Protein AF-A0AAP0BT42-F1 (afdb_monomer)

Sequence (132 aa):
MADLCGALHCDLVADSKKFKPKCNPSASARNRHLCESLADSCFPLNKGQSASRLHEFFLRQFCDAHSCSGGKKAFSRGGKKETSVFYLAVCIFIVMLLPLFYVIVYLHQREMRNGVQVLKRISKPGLKSKPS

Foldseek 3Di:
DDPPPPPPPPPDDDDDDDPPPQQDQVQLVVQLVVQLVVLCVVQPPVPDDVSVVVSVVSSVLPSCLSDPPPDDRPDDPDDDPPPPVVNVVVVVVVVVVVVVVVVVVVVVVVVVVVVVVVVVVVPDDDDDDDDD

Radius of gyration: 35.62 Å; Cα contacts (8 Å, |Δi|>4): 46; chains: 1; bounding box: 95×35×91 Å

Secondary structure (DSSP, 8-state):
--------------------PPP-HHHHHHHHHHHHHHHHHHS-GGG-HHHHHHHHHHIIIIIGGGS---S--SS---------HHHHHHHHHHHHHHHHHHHHHHHHHHHHHHHHHHHHHHT----PPPP-

Solvent-accessible surface area (backbone atoms only — not comparable to full-atom values): 8307 Å² total; per-residue (Å²): 142,79,97,73,84,79,80,79,80,74,82,84,75,83,87,71,87,78,77,76,75,78,75,55,65,70,62,24,53,53,50,22,52,53,42,49,54,47,37,48,72,78,24,37,62,89,75,39,72,66,30,36,52,51,24,54,51,46,42,64,72,57,29,55,60,33,50,77,64,90,62,86,58,91,64,79,78,82,70,81,81,73,76,51,67,65,56,56,50,51,52,52,49,50,65,53,48,53,58,51,50,52,50,52,52,49,5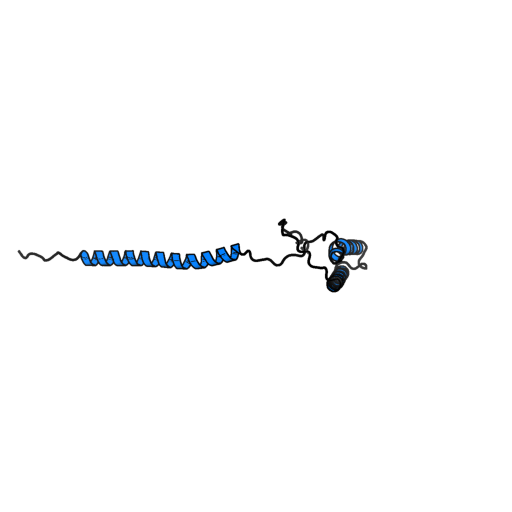1,51,54,49,49,54,53,48,50,53,51,51,50,61,62,65,74,70,78,85,84,82,83,80,86,132

pLDDT: mean 73.16, std 18.48, range [29.44, 96.56]

Organism: NCBI:txid2320716

Structure (mmCIF, N/CA/C/O backbone):
data_AF-A0AAP0BT42-F1
#
_entry.id   AF-A0AAP0BT42-F1
#
loop_
_atom_site.group_PDB
_atom_site.id
_atom_site.type_symbol
_atom_site.label_atom_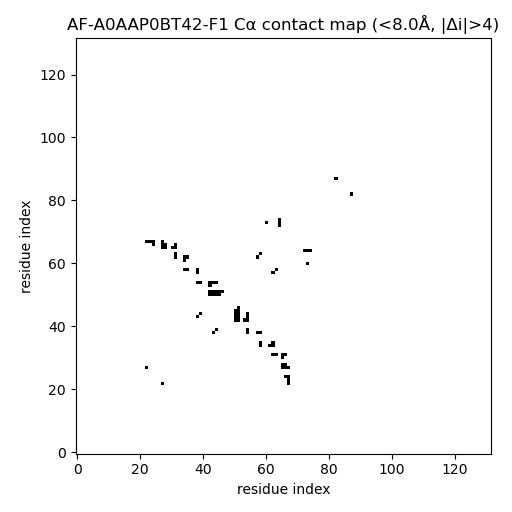id
_atom_site.label_alt_id
_atom_site.label_comp_id
_atom_site.label_asym_id
_atom_site.label_entity_id
_atom_site.label_seq_id
_atom_site.pdbx_PDB_ins_code
_atom_site.Cartn_x
_atom_site.Cartn_y
_atom_site.Cartn_z
_atom_site.occupancy
_atom_site.B_iso_or_equiv
_atom_site.auth_seq_id
_atom_site.auth_comp_id
_atom_site.auth_asym_id
_atom_site.auth_atom_id
_atom_site.pdbx_PDB_model_num
ATOM 1 N N . MET A 1 1 ? -10.168 6.765 -25.122 1.00 37.28 1 MET A N 1
ATOM 2 C CA . MET A 1 1 ? -9.643 5.384 -25.018 1.00 37.28 1 MET A CA 1
ATOM 3 C C . MET A 1 1 ? -8.122 5.468 -25.109 1.00 37.28 1 MET A C 1
ATOM 5 O O . MET A 1 1 ? -7.630 5.734 -26.187 1.00 37.28 1 MET A O 1
ATOM 9 N N . ALA A 1 2 ? -7.332 5.424 -24.035 1.00 29.44 2 ALA A N 1
ATOM 10 C CA . ALA A 1 2 ? -7.538 4.824 -22.722 1.00 29.44 2 ALA A CA 1
ATOM 11 C C . ALA A 1 2 ? -6.904 5.656 -21.584 1.00 29.44 2 ALA A C 1
ATOM 13 O O . ALA A 1 2 ? -5.769 6.118 -21.694 1.00 29.44 2 ALA A O 1
ATOM 14 N N . ASP A 1 3 ? -7.647 5.773 -20.484 1.00 37.59 3 ASP A N 1
ATOM 15 C CA . ASP A 1 3 ? -7.193 6.185 -19.156 1.00 37.59 3 ASP A CA 1
ATOM 16 C C . ASP A 1 3 ? -6.346 5.080 -18.506 1.00 37.59 3 ASP A C 1
ATOM 18 O O . ASP A 1 3 ? -6.850 4.266 -17.736 1.00 37.59 3 ASP A O 1
ATOM 22 N N . LEU A 1 4 ? -5.046 5.027 -18.807 1.00 41.19 4 LEU A N 1
ATOM 23 C CA . LEU A 1 4 ? -4.100 4.198 -18.038 1.00 41.19 4 LEU A CA 1
ATOM 24 C C . LEU A 1 4 ? -2.975 4.996 -17.362 1.00 41.19 4 LEU A C 1
ATOM 26 O O . LEU A 1 4 ? -2.082 4.410 -16.758 1.00 41.19 4 LEU A O 1
ATOM 30 N N . CYS A 1 5 ? -3.051 6.330 -17.349 1.00 45.59 5 CYS A N 1
ATOM 31 C CA . CYS A 1 5 ? -2.128 7.174 -16.580 1.00 45.59 5 CYS A CA 1
ATOM 32 C C . CYS A 1 5 ? -2.622 7.436 -15.140 1.00 45.59 5 CYS A C 1
ATOM 34 O O . CYS A 1 5 ? -2.403 8.500 -14.574 1.00 45.59 5 CYS A O 1
ATOM 36 N N . GLY A 1 6 ? -3.283 6.457 -14.513 1.00 40.78 6 GLY A N 1
ATOM 37 C CA . GLY A 1 6 ? -3.643 6.487 -13.087 1.00 40.78 6 GLY A CA 1
ATOM 38 C C . GLY A 1 6 ? -2.475 6.131 -12.156 1.00 40.78 6 GLY A C 1
ATOM 39 O O . GLY A 1 6 ? -2.690 5.660 -11.044 1.00 40.78 6 GLY A O 1
ATOM 40 N N . ALA A 1 7 ? -1.231 6.288 -12.619 1.00 43.66 7 ALA A N 1
ATOM 41 C CA . ALA A 1 7 ? -0.022 5.808 -11.950 1.00 43.66 7 ALA A CA 1
ATOM 42 C C . ALA A 1 7 ? 0.572 6.798 -10.926 1.00 43.66 7 ALA A C 1
ATOM 44 O O . ALA A 1 7 ? 1.705 6.609 -10.488 1.00 43.66 7 ALA A O 1
ATOM 45 N N . LEU A 1 8 ? -0.161 7.847 -10.532 1.00 42.91 8 LEU A N 1
ATOM 46 C CA . LEU A 1 8 ? 0.374 8.929 -9.696 1.00 42.91 8 LEU A CA 1
ATOM 47 C C . LEU A 1 8 ? -0.403 9.164 -8.389 1.00 42.91 8 LEU A C 1
ATOM 49 O O . LEU A 1 8 ? -0.582 10.296 -7.965 1.00 42.91 8 LEU A O 1
ATOM 53 N N . HIS A 1 9 ? -0.814 8.088 -7.717 1.00 41.56 9 HIS A N 1
ATOM 54 C CA . HIS A 1 9 ? -1.142 8.127 -6.285 1.00 41.56 9 HIS A CA 1
ATOM 55 C C . HIS A 1 9 ? -0.190 7.208 -5.513 1.00 41.56 9 HIS A C 1
ATOM 57 O O . HIS A 1 9 ? -0.572 6.186 -4.948 1.00 41.56 9 HIS A O 1
ATOM 63 N N . CYS A 1 10 ? 1.091 7.567 -5.510 1.00 47.19 10 CYS A N 1
ATOM 64 C CA . CYS A 1 10 ? 2.023 7.105 -4.489 1.00 47.19 10 CYS A CA 1
ATOM 65 C C . CYS A 1 10 ? 2.201 8.248 -3.497 1.00 47.19 10 CYS A C 1
ATOM 67 O O . CYS A 1 10 ? 3.199 8.963 -3.553 1.00 47.19 10 CYS A O 1
ATOM 69 N N . ASP A 1 11 ? 1.197 8.434 -2.635 1.00 39.94 11 ASP A N 1
ATOM 70 C CA . ASP A 1 11 ? 1.287 9.387 -1.536 1.00 39.94 11 ASP A CA 1
ATOM 71 C C . ASP A 1 11 ? 2.517 9.062 -0.692 1.00 39.94 11 ASP A C 1
ATOM 73 O O . ASP A 1 11 ? 2.684 7.985 -0.109 1.00 39.94 11 ASP A O 1
ATOM 77 N N . LEU A 1 12 ? 3.421 10.028 -0.739 1.00 48.62 12 LEU A N 1
ATOM 78 C CA . LEU A 1 12 ? 4.699 10.083 -0.079 1.00 48.62 12 LEU A CA 1
ATOM 79 C C . LEU A 1 12 ? 4.457 10.187 1.429 1.00 48.62 12 LEU A C 1
ATOM 81 O O . LEU A 1 12 ? 4.259 11.276 1.955 1.00 48.62 12 LEU A O 1
ATOM 85 N N . VAL A 1 13 ? 4.514 9.062 2.138 1.00 44.16 13 VAL A N 1
ATOM 86 C CA . VAL A 1 13 ? 4.769 9.078 3.582 1.00 44.16 13 VAL A CA 1
ATOM 87 C C . VAL A 1 13 ? 6.198 8.612 3.795 1.00 44.16 13 VAL A C 1
ATOM 89 O O . VAL A 1 13 ? 6.551 7.445 3.603 1.00 44.16 13 VAL A O 1
ATOM 92 N N . ALA A 1 14 ? 7.031 9.601 4.100 1.00 47.72 14 ALA A N 1
ATOM 93 C CA . ALA A 1 14 ? 8.402 9.436 4.522 1.00 47.72 14 ALA A CA 1
ATOM 94 C C . ALA A 1 14 ? 8.474 8.659 5.847 1.00 47.72 14 ALA A C 1
ATOM 96 O O . ALA A 1 14 ? 7.598 8.753 6.701 1.00 47.72 14 ALA A O 1
ATOM 97 N N . ASP A 1 15 ? 9.575 7.924 5.971 1.00 50.22 15 ASP A N 1
ATOM 98 C CA . ASP A 1 15 ? 10.109 7.315 7.186 1.00 50.22 15 ASP A CA 1
ATOM 99 C C . ASP A 1 15 ? 9.382 6.102 7.779 1.00 50.22 15 ASP A C 1
ATOM 101 O O . ASP A 1 15 ? 8.672 6.149 8.777 1.00 50.22 15 ASP A O 1
ATOM 105 N N . SER A 1 16 ? 9.759 4.932 7.256 1.00 39.50 16 SER A N 1
ATOM 106 C CA . SER A 1 16 ? 9.821 3.713 8.063 1.00 39.50 16 SER A CA 1
ATOM 107 C C . SER A 1 16 ? 11.157 3.008 7.823 1.00 39.50 16 SER A C 1
ATOM 109 O O . SER A 1 16 ? 11.540 2.745 6.678 1.00 39.50 16 SER A O 1
ATOM 111 N N . LYS A 1 17 ? 11.877 2.743 8.917 1.00 46.69 17 LYS A N 1
ATOM 112 C CA . LYS A 1 17 ? 13.171 2.048 9.022 1.00 46.69 17 LYS A CA 1
ATOM 113 C C . LYS A 1 17 ? 13.242 0.881 8.020 1.00 46.69 17 LYS A C 1
ATOM 115 O O . LYS A 1 17 ? 12.586 -0.141 8.197 1.00 46.69 17 LYS A O 1
ATOM 120 N N . LYS A 1 18 ? 14.016 1.043 6.937 1.00 46.62 18 LYS A N 1
ATOM 121 C CA . LYS A 1 18 ? 14.128 0.058 5.847 1.00 46.62 18 LYS A CA 1
ATOM 122 C C . LYS A 1 18 ? 14.793 -1.220 6.353 1.00 46.62 18 LYS A C 1
ATOM 124 O O . LYS A 1 18 ? 16.010 -1.366 6.253 1.00 46.62 18 LYS A O 1
ATOM 129 N N . PHE A 1 19 ? 14.006 -2.182 6.822 1.00 47.53 19 PHE A N 1
ATOM 130 C CA . PHE A 1 19 ? 14.445 -3.569 6.787 1.00 47.53 19 PHE A CA 1
ATOM 131 C C . PHE A 1 19 ? 14.569 -3.919 5.305 1.00 47.53 19 PHE A C 1
ATOM 133 O O . PHE A 1 19 ? 13.564 -4.015 4.608 1.00 47.53 19 PHE A O 1
ATOM 140 N N . LYS A 1 20 ? 15.793 -3.974 4.770 1.00 55.88 20 LYS A N 1
ATOM 141 C CA . LYS A 1 20 ? 16.015 -4.389 3.382 1.00 55.88 20 LYS A CA 1
ATOM 142 C C . LYS A 1 20 ? 15.744 -5.897 3.336 1.00 55.88 20 LYS A C 1
ATOM 144 O O . LYS A 1 20 ? 16.594 -6.642 3.825 1.00 55.88 20 LYS A O 1
ATOM 149 N N . PRO A 1 21 ? 14.607 -6.388 2.799 1.00 61.03 21 PRO A N 1
ATOM 150 C CA . PRO A 1 21 ? 14.467 -7.822 2.607 1.00 61.03 21 PRO A CA 1
ATOM 151 C C . PRO A 1 21 ? 15.596 -8.273 1.676 1.00 61.03 21 PRO A C 1
ATOM 153 O O . PRO A 1 21 ? 15.826 -7.660 0.629 1.00 61.03 21 PRO A O 1
ATOM 156 N N . LYS A 1 22 ? 16.328 -9.315 2.083 1.00 67.69 22 LYS A N 1
ATOM 157 C CA . LYS A 1 22 ? 17.384 -9.942 1.280 1.00 67.69 22 LYS A CA 1
ATOM 158 C C . LYS A 1 22 ? 16.811 -10.243 -0.111 1.00 67.69 22 LYS A C 1
ATOM 160 O O . LYS A 1 22 ? 15.752 -10.860 -0.218 1.00 67.69 22 LYS A O 1
ATOM 165 N N . CYS A 1 23 ? 17.448 -9.735 -1.168 1.00 73.88 23 CYS A N 1
ATOM 166 C CA . CYS A 1 23 ? 16.940 -9.915 -2.527 1.00 73.88 23 CYS A CA 1
ATOM 167 C C . CYS A 1 23 ? 16.913 -11.409 -2.874 1.00 73.88 23 CYS A C 1
ATOM 169 O O . CYS A 1 23 ? 17.912 -12.095 -2.673 1.00 73.88 23 CYS A O 1
ATOM 171 N N . ASN A 1 24 ? 15.784 -11.910 -3.381 1.00 84.44 24 ASN A N 1
ATOM 172 C CA . ASN A 1 24 ? 15.689 -13.270 -3.904 1.00 84.44 24 ASN A CA 1
ATOM 173 C C . ASN A 1 24 ? 16.004 -13.228 -5.412 1.00 84.44 24 ASN A C 1
ATOM 175 O O . ASN A 1 24 ? 15.168 -12.720 -6.166 1.00 84.44 24 ASN A O 1
ATOM 179 N N . PRO A 1 25 ? 17.167 -13.740 -5.859 1.00 85.12 25 PRO A N 1
ATOM 180 C CA . PRO A 1 25 ? 17.602 -13.629 -7.250 1.00 85.12 25 PRO A CA 1
ATOM 181 C C . PRO A 1 25 ? 16.658 -14.353 -8.213 1.00 85.12 25 PRO A C 1
ATOM 183 O O . PRO A 1 25 ? 16.314 -13.799 -9.254 1.00 85.12 25 PRO A O 1
ATOM 186 N N . SER A 1 26 ? 16.154 -15.528 -7.834 1.00 84.12 26 SER A N 1
ATOM 187 C CA . SER A 1 26 ? 15.238 -16.321 -8.660 1.00 84.12 26 SER A CA 1
ATOM 188 C C . SER A 1 26 ? 13.899 -15.609 -8.863 1.00 84.12 26 SER A C 1
ATOM 190 O O . SER A 1 26 ? 13.374 -15.553 -9.973 1.00 84.12 26 SER A O 1
ATOM 192 N N . ALA A 1 27 ? 13.360 -15.000 -7.802 1.00 83.56 27 ALA A N 1
ATOM 193 C CA . ALA A 1 27 ? 12.141 -14.198 -7.903 1.00 83.56 27 ALA A CA 1
ATOM 194 C C . ALA A 1 27 ? 12.369 -12.906 -8.707 1.00 83.56 27 ALA A C 1
ATOM 196 O O . ALA A 1 27 ? 11.488 -12.481 -9.448 1.00 83.56 27 ALA A O 1
ATOM 197 N N . SER A 1 28 ? 13.549 -12.291 -8.580 1.00 84.62 28 SER A N 1
ATOM 198 C CA . SER A 1 28 ? 13.934 -11.097 -9.339 1.00 84.62 28 SER A CA 1
ATOM 199 C C . SER A 1 28 ? 13.979 -11.380 -10.840 1.00 84.62 28 SER A C 1
ATOM 201 O O . SER A 1 28 ? 13.333 -10.677 -11.611 1.00 84.62 28 SER A O 1
ATOM 203 N N . ALA A 1 29 ? 14.666 -12.454 -11.241 1.00 87.56 29 ALA A N 1
ATOM 204 C CA . ALA A 1 29 ? 14.766 -12.878 -12.635 1.00 87.56 29 ALA A CA 1
ATOM 205 C C . ALA A 1 29 ? 13.390 -13.218 -13.226 1.00 87.56 29 ALA A C 1
ATOM 207 O O . ALA A 1 29 ? 13.049 -12.745 -14.307 1.00 87.56 29 ALA A O 1
ATOM 208 N N . ARG A 1 30 ? 12.555 -13.958 -12.481 1.00 87.19 30 ARG A N 1
ATOM 209 C CA . ARG A 1 30 ? 11.188 -14.282 -12.915 1.00 87.19 30 ARG A CA 1
ATOM 210 C C . ARG A 1 30 ? 10.332 -13.029 -13.111 1.00 87.19 30 ARG A C 1
ATOM 212 O O . ARG A 1 30 ? 9.649 -12.911 -14.120 1.00 87.19 30 ARG A O 1
ATOM 219 N N . ASN A 1 31 ? 10.365 -12.095 -12.162 1.00 86.88 31 ASN A N 1
ATOM 220 C CA . ASN A 1 31 ? 9.585 -10.859 -12.256 1.00 86.88 31 ASN A CA 1
ATOM 221 C C . ASN A 1 31 ? 10.068 -9.966 -13.400 1.00 86.88 31 ASN A C 1
ATOM 223 O O . ASN A 1 31 ? 9.249 -9.354 -14.079 1.00 86.88 31 ASN A O 1
ATOM 227 N N . ARG A 1 32 ? 11.384 -9.920 -13.637 1.00 88.00 32 ARG A N 1
ATOM 228 C CA . ARG A 1 32 ? 11.955 -9.211 -14.779 1.00 88.00 32 ARG A CA 1
ATOM 229 C C . ARG A 1 32 ? 11.439 -9.785 -16.099 1.00 88.00 32 ARG A C 1
ATOM 231 O O . ARG A 1 32 ? 10.914 -9.026 -16.900 1.00 88.00 32 ARG A O 1
ATOM 238 N N . HIS A 1 33 ? 11.496 -11.104 -16.271 1.00 90.62 33 HIS A N 1
ATOM 239 C CA . HIS A 1 33 ? 11.000 -11.765 -17.481 1.00 90.62 33 HIS A CA 1
ATOM 240 C C . HIS A 1 33 ? 9.495 -11.534 -17.703 1.00 90.62 33 HIS A C 1
ATOM 242 O O . HIS A 1 33 ? 9.041 -11.336 -18.825 1.00 90.62 33 HIS A O 1
ATOM 248 N N . LEU A 1 34 ? 8.691 -11.540 -16.635 1.00 89.94 34 LEU A N 1
ATOM 249 C CA . LEU A 1 34 ? 7.264 -11.213 -16.737 1.00 89.94 34 LEU A CA 1
ATOM 250 C C . LEU A 1 34 ? 7.042 -9.756 -17.168 1.00 89.94 34 LEU A C 1
ATOM 252 O O . LEU A 1 34 ? 6.160 -9.488 -17.976 1.00 89.94 34 LEU A O 1
ATOM 256 N N . CYS A 1 35 ? 7.847 -8.823 -16.658 1.00 88.62 35 CYS A N 1
ATOM 257 C CA . CYS A 1 35 ? 7.790 -7.417 -17.055 1.00 88.62 35 CYS A CA 1
ATOM 258 C C . CYS A 1 35 ? 8.189 -7.213 -18.524 1.00 88.62 35 CYS A C 1
ATOM 260 O O . CYS A 1 35 ? 7.518 -6.474 -19.238 1.00 88.62 35 CYS A O 1
ATOM 262 N N . GLU A 1 36 ? 9.233 -7.905 -18.985 1.00 89.75 36 GLU A N 1
ATOM 263 C CA . GLU A 1 36 ? 9.659 -7.904 -20.390 1.00 89.75 36 GLU A CA 1
ATOM 264 C C . GLU A 1 36 ? 8.543 -8.443 -21.297 1.00 89.75 36 GLU A C 1
ATOM 266 O O . GLU A 1 36 ? 8.148 -7.772 -22.245 1.00 89.75 36 GLU A O 1
ATOM 271 N N . SER A 1 37 ? 7.912 -9.562 -20.924 1.00 89.12 37 SER A N 1
ATOM 272 C CA . SER A 1 37 ? 6.772 -10.114 -21.668 1.00 89.12 37 SER A CA 1
ATOM 273 C C . SER A 1 37 ? 5.572 -9.156 -21.736 1.00 89.12 37 SER A C 1
ATOM 275 O O . SER A 1 37 ? 4.887 -9.089 -22.760 1.00 89.12 37 SER A O 1
ATOM 277 N N . LEU A 1 38 ? 5.321 -8.376 -20.680 1.00 88.19 38 LEU A N 1
ATOM 278 C CA . LEU A 1 38 ? 4.310 -7.317 -20.716 1.00 88.19 38 LEU A CA 1
ATOM 279 C C . LEU A 1 38 ? 4.710 -6.196 -21.682 1.00 88.19 38 LEU A C 1
ATOM 281 O O . LEU A 1 38 ? 3.867 -5.743 -22.459 1.00 88.19 38 LEU A O 1
ATOM 285 N N . ALA A 1 39 ? 5.978 -5.781 -21.675 1.00 88.31 39 ALA A N 1
ATOM 286 C CA . ALA A 1 39 ? 6.503 -4.776 -22.597 1.00 88.31 39 ALA A CA 1
ATOM 287 C C . ALA A 1 39 ? 6.372 -5.223 -24.061 1.00 88.31 39 ALA A C 1
ATOM 289 O O . ALA A 1 39 ? 5.978 -4.418 -24.901 1.00 88.31 39 ALA A O 1
ATOM 290 N N . ASP A 1 40 ? 6.625 -6.500 -24.353 1.00 89.38 40 ASP A N 1
ATOM 291 C CA . ASP A 1 40 ? 6.435 -7.086 -25.684 1.00 89.38 40 ASP A CA 1
ATOM 292 C C . ASP A 1 40 ? 4.964 -7.074 -26.117 1.00 89.38 40 ASP A C 1
ATOM 294 O O . ASP A 1 40 ? 4.649 -6.775 -27.270 1.00 89.38 40 ASP A O 1
ATOM 298 N N . SER A 1 41 ? 4.048 -7.370 -25.188 1.00 86.75 41 SER A N 1
ATOM 299 C CA . SER A 1 41 ? 2.609 -7.408 -25.473 1.00 86.75 41 SER A CA 1
ATOM 300 C C . SER A 1 41 ? 2.002 -6.017 -25.697 1.00 86.75 41 SER A C 1
ATOM 302 O O . SER A 1 41 ? 1.179 -5.836 -26.595 1.00 86.75 41 SER A O 1
ATOM 304 N N . CYS A 1 42 ? 2.424 -5.025 -24.908 1.00 85.50 42 CYS A N 1
ATOM 305 C CA . CYS A 1 42 ? 1.891 -3.663 -24.943 1.00 85.50 42 CYS A CA 1
ATOM 306 C C . CYS A 1 42 ? 2.590 -2.790 -25.993 1.00 85.50 42 CYS A C 1
ATOM 308 O O . CYS A 1 42 ? 1.945 -1.962 -26.639 1.00 85.50 42 CYS A O 1
ATOM 310 N N . PHE A 1 43 ? 3.901 -2.972 -26.168 1.00 89.50 43 PHE A N 1
ATOM 311 C CA . PHE A 1 43 ? 4.758 -2.175 -27.047 1.00 89.50 43 PHE A CA 1
ATOM 312 C C . PHE A 1 43 ? 5.629 -3.088 -27.924 1.00 89.50 43 PHE A C 1
ATOM 314 O O . PHE A 1 43 ? 6.842 -3.173 -27.734 1.00 89.50 43 PHE A O 1
ATOM 321 N N . PRO A 1 44 ? 5.036 -3.789 -28.901 1.00 85.31 44 PRO A N 1
ATOM 322 C CA . PRO A 1 44 ? 5.790 -4.654 -29.797 1.00 85.31 44 PRO A CA 1
ATOM 323 C C . PRO A 1 44 ? 6.723 -3.838 -30.700 1.00 85.31 44 PRO A C 1
ATOM 325 O O . PRO A 1 44 ? 6.290 -2.903 -31.381 1.00 85.31 44 PRO A O 1
ATOM 328 N N . LEU A 1 45 ? 7.988 -4.258 -30.786 1.00 85.12 45 LEU A N 1
ATOM 329 C CA . LEU A 1 45 ? 9.019 -3.637 -31.634 1.00 85.12 45 LEU A CA 1
ATOM 330 C C . LEU A 1 45 ? 8.598 -3.549 -33.116 1.00 85.12 45 LEU A C 1
ATOM 332 O O . LEU A 1 45 ? 8.945 -2.604 -33.821 1.00 85.12 45 LEU A O 1
ATOM 336 N N . ASN A 1 46 ? 7.774 -4.498 -33.570 1.00 84.50 46 ASN A N 1
ATOM 337 C CA . ASN A 1 46 ? 7.360 -4.638 -34.968 1.00 84.50 46 ASN A CA 1
ATOM 338 C C . ASN A 1 46 ? 6.242 -3.670 -35.400 1.00 84.50 46 ASN A C 1
ATOM 340 O O . ASN A 1 46 ? 5.866 -3.667 -36.569 1.00 84.50 46 ASN A O 1
ATOM 344 N N . LYS A 1 47 ? 5.675 -2.867 -34.486 1.00 83.19 47 LYS A N 1
ATOM 345 C CA . LYS A 1 47 ? 4.565 -1.941 -34.797 1.00 83.19 47 LYS A CA 1
ATOM 346 C C . LYS A 1 47 ? 4.989 -0.486 -35.009 1.00 83.19 47 LYS A C 1
ATOM 348 O O . LYS A 1 47 ? 4.138 0.399 -35.051 1.00 83.19 47 LYS A O 1
ATOM 353 N N . GLY A 1 48 ? 6.286 -0.246 -35.196 1.00 89.00 48 GLY A N 1
ATOM 354 C CA . GLY A 1 48 ? 6.836 1.041 -35.621 1.00 89.00 48 GLY A CA 1
ATOM 355 C C . GLY A 1 48 ? 7.799 1.671 -34.616 1.00 89.00 48 GLY A C 1
ATOM 356 O O . GLY A 1 48 ? 7.971 1.209 -33.488 1.00 89.00 48 GLY A O 1
ATOM 357 N N . GLN A 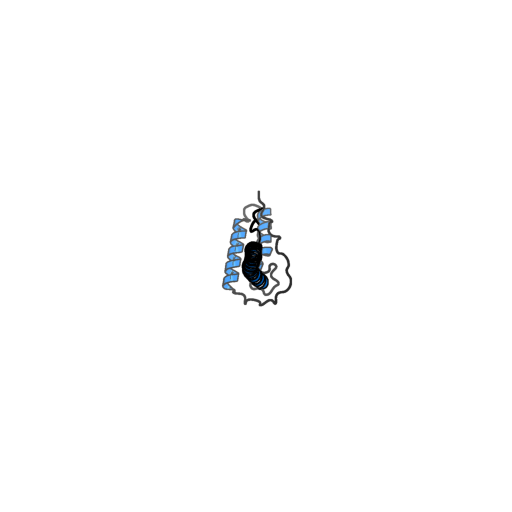1 49 ? 8.432 2.768 -35.034 1.00 87.44 49 GLN A N 1
ATOM 358 C CA . GLN A 1 49 ? 9.514 3.417 -34.286 1.00 87.44 49 GLN A CA 1
ATOM 359 C C . GLN A 1 49 ? 9.051 4.019 -32.949 1.00 87.44 49 GLN A C 1
ATOM 361 O O . GLN A 1 49 ? 9.794 4.008 -31.968 1.00 87.44 49 GLN A O 1
ATOM 366 N N . SER A 1 50 ? 7.806 4.499 -32.879 1.00 85.81 50 SER A N 1
ATOM 367 C CA . SER A 1 50 ? 7.193 4.979 -31.636 1.00 85.81 50 SER A CA 1
ATOM 368 C C . SER A 1 50 ? 7.002 3.845 -30.625 1.00 85.81 50 SER A C 1
ATOM 370 O O . SER A 1 50 ? 7.416 3.987 -29.477 1.00 85.81 50 SER A O 1
ATOM 372 N N . ALA A 1 51 ? 6.456 2.702 -31.054 1.00 85.56 51 ALA A N 1
ATOM 373 C CA . ALA A 1 51 ? 6.289 1.517 -30.214 1.00 85.56 51 ALA A CA 1
ATOM 374 C C . ALA A 1 51 ? 7.641 0.988 -29.718 1.00 85.56 51 ALA A C 1
ATOM 376 O O . ALA A 1 51 ? 7.788 0.723 -28.530 1.00 85.56 51 ALA A O 1
ATOM 377 N N . SER A 1 52 ? 8.657 0.949 -30.586 1.00 87.19 52 SER A N 1
ATOM 378 C CA . SER A 1 52 ? 10.017 0.562 -30.198 1.00 87.19 52 SER A CA 1
ATOM 379 C C . SER A 1 52 ? 10.626 1.495 -29.145 1.00 87.19 52 SER A C 1
ATOM 381 O O . SER A 1 52 ? 11.291 1.032 -28.221 1.00 87.19 52 SER A O 1
ATOM 383 N N . ARG A 1 53 ? 10.387 2.807 -29.249 1.00 87.25 53 ARG A N 1
ATOM 384 C CA . ARG A 1 53 ? 10.877 3.783 -28.265 1.00 87.25 53 ARG A CA 1
ATOM 385 C C . ARG A 1 53 ? 10.154 3.656 -26.921 1.00 87.25 53 ARG A C 1
ATOM 387 O O . ARG A 1 53 ? 10.790 3.768 -25.875 1.00 87.25 53 ARG A O 1
ATOM 394 N N . LEU A 1 54 ? 8.841 3.413 -26.939 1.00 87.38 54 LEU A N 1
ATOM 395 C CA . LEU A 1 54 ? 8.064 3.164 -25.719 1.00 87.38 54 LEU A CA 1
ATOM 396 C C . LEU A 1 54 ? 8.465 1.843 -25.057 1.00 87.38 54 LEU A C 1
ATOM 398 O O . LEU A 1 54 ? 8.553 1.793 -23.834 1.00 87.38 54 LEU A O 1
ATOM 402 N N . HIS A 1 55 ? 8.759 0.814 -25.851 1.00 90.62 55 HIS A N 1
ATOM 403 C CA . HIS A 1 55 ? 9.261 -0.467 -25.371 1.00 90.62 55 HIS A CA 1
ATOM 404 C C . HIS A 1 55 ? 10.560 -0.294 -24.570 1.00 90.62 55 HIS A C 1
ATOM 406 O O . HIS A 1 55 ? 10.630 -0.690 -23.408 1.00 90.62 55 HIS A O 1
ATOM 412 N N . GLU A 1 56 ? 11.561 0.384 -25.142 1.00 88.56 56 GLU A N 1
ATOM 413 C CA . GLU A 1 56 ? 12.840 0.637 -24.463 1.00 88.56 56 GLU A CA 1
ATOM 414 C C . GLU A 1 56 ? 12.663 1.478 -23.187 1.00 88.56 56 GLU A C 1
ATOM 416 O O . GLU A 1 56 ? 13.252 1.180 -22.143 1.00 88.56 56 GLU A O 1
ATOM 421 N N . PHE A 1 57 ? 11.815 2.511 -23.247 1.00 86.25 57 PHE A N 1
ATOM 422 C CA . PHE A 1 57 ? 11.504 3.341 -22.084 1.00 86.25 57 PHE A CA 1
ATOM 423 C C . PHE A 1 57 ? 10.842 2.526 -20.966 1.00 86.25 57 PHE A C 1
ATOM 425 O O . PHE A 1 57 ? 11.212 2.654 -19.798 1.00 86.25 57 PHE A O 1
ATOM 432 N N . PHE A 1 58 ? 9.896 1.656 -21.321 1.00 85.25 58 PHE A N 1
ATOM 433 C CA . PHE A 1 58 ? 9.195 0.809 -20.367 1.00 85.25 58 PHE A CA 1
ATOM 434 C C . PHE A 1 58 ? 10.147 -0.182 -19.683 1.00 85.25 58 PHE A C 1
ATOM 436 O O . PHE A 1 58 ? 10.124 -0.313 -18.457 1.00 85.25 58 PHE A O 1
ATOM 443 N N . LEU A 1 59 ? 11.038 -0.824 -20.445 1.00 86.69 59 LEU A N 1
ATOM 444 C CA . LEU A 1 59 ? 12.033 -1.746 -19.895 1.00 86.69 59 LEU A CA 1
ATOM 445 C C . LEU A 1 59 ? 12.953 -1.065 -18.875 1.00 86.69 59 LEU A C 1
ATOM 447 O O . LEU A 1 59 ? 13.108 -1.565 -17.757 1.00 86.69 59 LEU A O 1
ATOM 451 N N . ARG A 1 60 ? 13.513 0.100 -19.225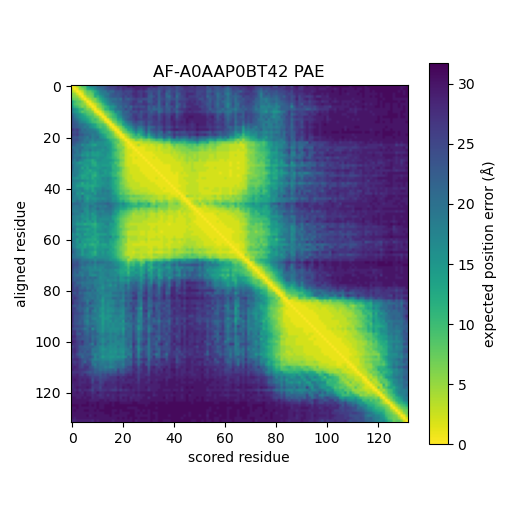 1.00 83.69 60 ARG A N 1
ATOM 452 C CA . ARG A 1 60 ? 14.423 0.839 -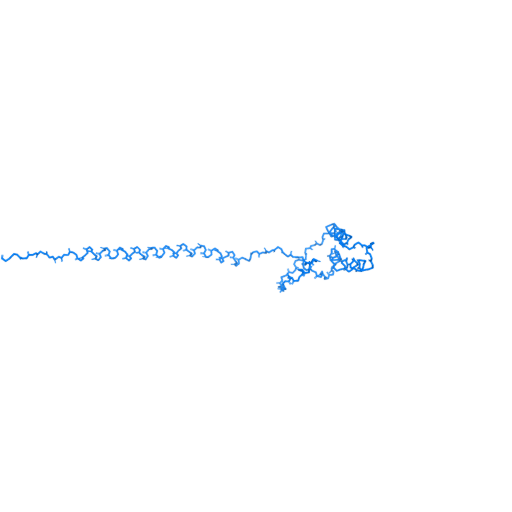18.336 1.00 83.69 60 ARG A CA 1
ATOM 453 C C . ARG A 1 60 ? 13.738 1.375 -17.089 1.00 83.69 60 ARG A C 1
ATOM 455 O O . ARG A 1 60 ? 14.307 1.330 -16.002 1.00 83.69 60 ARG A O 1
ATOM 462 N N . GLN A 1 61 ? 12.522 1.892 -17.229 1.00 77.88 61 GLN A N 1
ATOM 463 C CA . GLN A 1 61 ? 11.847 2.541 -16.110 1.00 77.88 61 GLN A CA 1
ATOM 464 C C . GLN A 1 61 ? 11.198 1.536 -15.154 1.00 77.88 61 GLN A C 1
ATOM 466 O O . GLN A 1 61 ? 11.183 1.759 -13.940 1.00 77.88 61 GLN A O 1
ATOM 471 N N . PHE A 1 62 ? 10.670 0.429 -15.683 1.00 79.81 62 PHE A N 1
ATOM 472 C CA . PHE A 1 62 ? 9.862 -0.510 -14.906 1.00 79.81 62 PHE A CA 1
ATOM 473 C C . PHE A 1 62 ? 10.543 -1.869 -14.717 1.00 79.81 62 PHE A C 1
ATOM 475 O O . PHE A 1 62 ? 10.582 -2.373 -13.593 1.00 79.81 62 PHE A O 1
ATOM 482 N N . CYS A 1 63 ? 11.142 -2.452 -15.758 1.00 83.88 63 CYS A N 1
ATOM 483 C CA . CYS A 1 63 ? 11.692 -3.810 -15.674 1.00 83.88 63 CYS A CA 1
ATOM 484 C C . CYS A 1 63 ? 13.084 -3.873 -15.017 1.00 83.88 63 CYS A C 1
ATOM 486 O O . CYS A 1 63 ? 13.403 -4.859 -14.344 1.00 83.88 63 CYS A O 1
ATOM 488 N N . ASP A 1 64 ? 13.890 -2.810 -15.088 1.00 81.62 64 ASP A N 1
ATOM 489 C CA . ASP A 1 64 ? 15.183 -2.730 -14.381 1.00 81.62 64 ASP A CA 1
ATOM 490 C C . ASP A 1 64 ? 15.042 -2.663 -12.851 1.00 81.62 64 ASP A C 1
ATOM 492 O O . ASP A 1 64 ? 15.936 -3.099 -12.111 1.00 81.62 64 ASP A O 1
ATOM 496 N N . ALA A 1 65 ? 13.878 -2.234 -12.349 1.00 77.50 65 ALA A N 1
ATOM 497 C CA . ALA A 1 65 ? 13.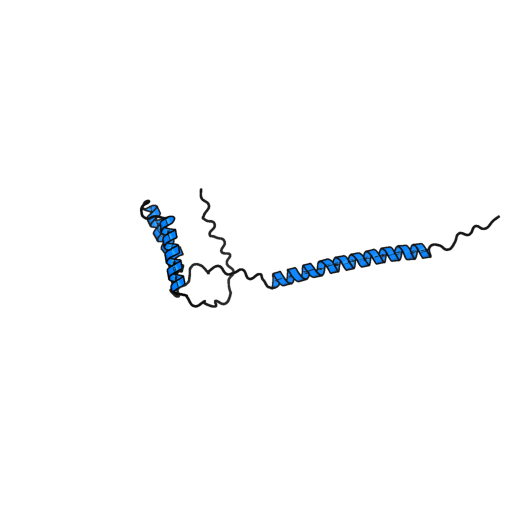551 -2.272 -10.922 1.00 77.50 65 ALA A CA 1
ATOM 498 C C . ALA A 1 65 ? 13.451 -3.711 -10.367 1.00 77.50 65 ALA A C 1
ATOM 500 O O . ALA A 1 65 ? 13.535 -3.923 -9.149 1.00 77.50 65 ALA A O 1
ATOM 501 N N . HIS A 1 66 ? 13.308 -4.706 -11.250 1.00 81.06 66 HIS A N 1
ATOM 502 C CA . HIS A 1 66 ? 13.340 -6.132 -10.926 1.00 81.06 66 HIS A CA 1
ATOM 503 C C . HIS A 1 66 ? 14.751 -6.733 -10.957 1.00 81.06 66 HIS A C 1
ATOM 505 O O . HIS A 1 66 ? 14.895 -7.952 -11.000 1.00 81.06 66 HIS A O 1
ATOM 511 N N . SER A 1 67 ? 15.802 -5.915 -10.875 1.00 80.94 67 SER A N 1
ATOM 512 C CA . SER A 1 67 ? 17.163 -6.388 -10.612 1.00 80.94 67 SER A CA 1
ATOM 513 C C . SER A 1 67 ? 17.482 -6.421 -9.107 1.00 80.94 67 SER A C 1
ATOM 515 O O . SER A 1 67 ? 16.952 -5.645 -8.304 1.00 80.94 67 SER A O 1
ATOM 517 N N . CYS A 1 68 ? 18.385 -7.325 -8.712 1.00 75.56 68 CYS A N 1
ATOM 518 C CA . CYS A 1 68 ? 18.967 -7.348 -7.365 1.00 75.56 68 CYS A CA 1
ATOM 519 C C . CYS A 1 68 ? 20.143 -6.371 -7.200 1.00 75.56 68 CYS A C 1
ATOM 521 O O . CYS A 1 68 ? 20.833 -6.423 -6.182 1.00 75.56 68 CYS A O 1
ATOM 523 N N . SER A 1 69 ? 20.365 -5.474 -8.170 1.00 69.94 69 SER A N 1
ATOM 524 C CA . SER A 1 69 ? 21.313 -4.372 -8.026 1.00 69.94 69 SER A CA 1
ATOM 525 C C . SER A 1 69 ? 20.933 -3.570 -6.782 1.00 69.94 69 SER A C 1
ATOM 527 O O . SER A 1 69 ? 19.794 -3.126 -6.640 1.00 69.94 69 SER A O 1
ATOM 529 N N . GLY A 1 70 ? 21.872 -3.394 -5.851 1.00 56.25 70 GLY A N 1
ATOM 530 C CA . GLY A 1 70 ? 21.675 -2.640 -4.607 1.00 56.25 70 GLY A CA 1
ATOM 531 C C . GLY A 1 70 ? 21.393 -1.142 -4.801 1.00 56.25 70 GLY A C 1
ATOM 532 O O . GLY A 1 70 ? 21.433 -0.392 -3.824 1.00 56.25 70 GLY A O 1
ATOM 533 N N . GLY A 1 71 ? 21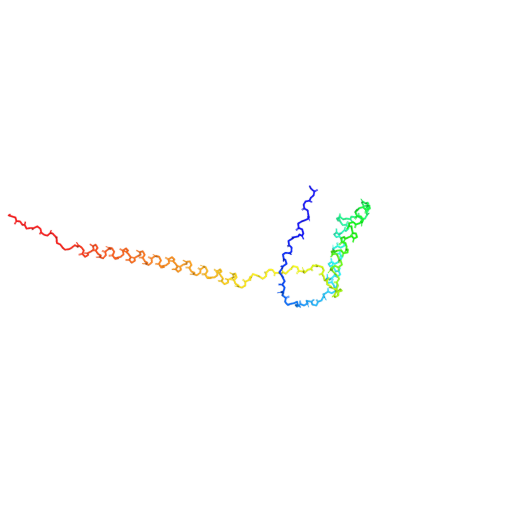.132 -0.703 -6.036 1.00 59.72 71 GLY A N 1
ATOM 534 C CA . GLY A 1 71 ? 20.748 0.655 -6.392 1.00 59.72 71 GLY A CA 1
ATOM 535 C C . GLY A 1 71 ? 19.405 1.085 -5.795 1.00 59.72 71 GLY A C 1
ATOM 536 O O . GLY A 1 71 ? 18.585 0.282 -5.339 1.00 59.72 71 GLY A O 1
ATOM 537 N N . LYS A 1 72 ? 19.181 2.403 -5.776 1.00 55.41 72 LYS A N 1
ATOM 538 C CA . LYS A 1 72 ? 17.914 3.001 -5.344 1.00 55.41 72 LYS A CA 1
ATOM 539 C C . LYS A 1 72 ? 16.811 2.532 -6.300 1.00 55.41 72 LYS A C 1
ATOM 541 O O . LYS A 1 72 ? 16.764 2.971 -7.442 1.00 55.41 72 LYS A O 1
ATOM 546 N N . LYS A 1 73 ? 15.934 1.633 -5.844 1.00 56.94 73 LYS A N 1
ATOM 547 C CA . LYS A 1 73 ? 14.728 1.264 -6.599 1.00 56.94 73 LYS A CA 1
ATOM 548 C C . LYS A 1 73 ? 13.876 2.519 -6.787 1.00 56.94 73 LYS A C 1
ATOM 550 O O . LYS A 1 73 ? 13.566 3.172 -5.792 1.00 56.94 73 LYS A O 1
ATOM 555 N N . ALA A 1 74 ? 13.515 2.836 -8.032 1.00 56.94 74 ALA A N 1
ATOM 556 C CA . ALA A 1 74 ? 12.687 4.000 -8.360 1.00 56.94 74 ALA A CA 1
ATOM 557 C C . ALA A 1 74 ? 11.303 3.937 -7.688 1.00 56.94 74 ALA A C 1
ATOM 559 O O . ALA A 1 74 ? 10.721 4.969 -7.374 1.00 56.94 74 ALA A O 1
ATOM 560 N N . PHE A 1 75 ? 10.824 2.726 -7.386 1.00 54.69 75 PHE A N 1
ATOM 561 C CA . PHE A 1 75 ? 9.549 2.500 -6.720 1.00 54.69 75 PHE A CA 1
ATOM 562 C C . PHE A 1 75 ? 9.730 1.669 -5.448 1.00 54.69 75 PHE A C 1
ATOM 564 O O . PHE A 1 75 ? 10.279 0.560 -5.462 1.00 54.69 75 PHE A O 1
ATOM 571 N N . SER A 1 76 ? 9.247 2.209 -4.328 1.00 54.97 76 SER A N 1
ATOM 572 C CA . SER A 1 76 ? 9.052 1.444 -3.098 1.00 54.97 76 SER A CA 1
ATOM 573 C C . SER A 1 76 ? 8.024 0.354 -3.382 1.00 54.97 76 SER A C 1
ATOM 575 O O . SER A 1 76 ? 6.921 0.642 -3.837 1.00 54.97 76 SER A O 1
ATOM 577 N N . ARG A 1 77 ? 8.382 -0.913 -3.143 1.00 55.22 77 ARG A N 1
ATOM 578 C CA . ARG A 1 77 ? 7.446 -2.037 -3.262 1.00 55.22 77 ARG A CA 1
ATOM 579 C C . ARG A 1 77 ? 6.262 -1.734 -2.341 1.00 55.22 77 ARG A C 1
ATOM 581 O O . ARG A 1 77 ? 6.468 -1.692 -1.131 1.00 55.22 77 ARG A O 1
ATOM 588 N N . GLY A 1 78 ? 5.085 -1.474 -2.918 1.00 48.75 78 GLY A N 1
ATOM 589 C CA . GLY A 1 78 ? 3.871 -1.129 -2.180 1.00 48.75 78 GLY A CA 1
ATOM 590 C C . GLY A 1 78 ? 3.702 -2.049 -0.974 1.00 48.75 78 GLY A C 1
ATOM 591 O O . GLY A 1 78 ? 3.661 -3.274 -1.119 1.00 48.75 78 GLY A O 1
ATOM 592 N N . GLY A 1 79 ? 3.730 -1.456 0.218 1.00 49.28 79 GLY A N 1
ATOM 593 C CA . GLY A 1 79 ? 3.627 -2.185 1.473 1.00 49.28 79 GLY A CA 1
ATOM 594 C C . GLY A 1 79 ? 2.228 -2.762 1.653 1.00 49.28 79 GLY A C 1
ATOM 595 O O . GLY A 1 79 ? 1.242 -2.205 1.168 1.00 49.28 79 GLY A O 1
ATOM 596 N N . LYS A 1 80 ? 2.128 -3.877 2.382 1.00 50.25 80 LYS A N 1
ATOM 597 C CA . LYS A 1 80 ? 0.845 -4.291 2.958 1.00 50.25 80 LYS A CA 1
ATOM 598 C C . LYS A 1 80 ? 0.382 -3.157 3.874 1.00 50.25 80 LYS A C 1
ATOM 600 O O . LYS A 1 80 ? 1.156 -2.728 4.723 1.00 50.25 80 LYS A O 1
ATOM 605 N N . LYS A 1 81 ? -0.847 -2.670 3.676 1.00 53.06 81 LYS A N 1
ATOM 606 C CA . LYS A 1 81 ? -1.494 -1.714 4.580 1.00 53.06 81 LYS A CA 1
ATOM 607 C C . LYS A 1 81 ? -1.553 -2.358 5.966 1.00 53.06 81 LYS A C 1
ATOM 609 O O . LYS A 1 81 ? -2.405 -3.211 6.197 1.00 53.06 81 LYS A O 1
ATOM 614 N N . GLU A 1 82 ? -0.639 -2.001 6.862 1.00 52.78 82 GLU A N 1
ATOM 615 C CA . GLU A 1 82 ? -0.879 -2.216 8.284 1.00 52.78 82 GLU A CA 1
ATOM 616 C C . GLU A 1 82 ? -2.083 -1.348 8.639 1.00 52.78 82 GLU A C 1
ATOM 618 O O . GLU A 1 82 ? -2.030 -0.120 8.576 1.00 52.78 82 GLU A O 1
ATOM 623 N N . THR A 1 83 ? -3.211 -1.990 8.934 1.00 57.19 83 THR A N 1
ATOM 624 C CA . THR A 1 83 ? -4.327 -1.328 9.604 1.00 57.19 83 THR A CA 1
ATOM 625 C C . THR A 1 83 ? -3.769 -0.746 10.893 1.00 57.19 83 THR A C 1
ATOM 627 O O . THR A 1 83 ? -3.318 -1.510 11.749 1.00 57.19 83 THR A O 1
ATOM 630 N N . SER A 1 84 ? -3.712 0.585 11.000 1.00 72.56 84 SER A N 1
ATOM 631 C CA . SER A 1 84 ? -3.046 1.231 12.128 1.00 72.56 84 SER A CA 1
ATOM 632 C C . SER A 1 84 ? -3.662 0.720 13.431 1.00 72.56 84 SER A C 1
ATOM 634 O O . SER A 1 84 ? -4.882 0.673 13.581 1.00 72.56 84 SER A O 1
ATOM 636 N N . VAL A 1 85 ? -2.828 0.298 14.381 1.00 78.25 85 VAL A N 1
ATOM 637 C CA . VAL A 1 85 ? -3.286 -0.181 15.699 1.00 78.25 85 VAL A CA 1
ATOM 638 C C . VAL A 1 85 ? -4.209 0.850 16.358 1.00 78.25 85 VAL A C 1
ATOM 640 O O . VAL A 1 85 ? -5.190 0.491 17.001 1.00 78.25 85 VAL A O 1
ATOM 643 N N . PHE A 1 86 ? -3.954 2.136 16.104 1.00 83.56 86 PHE A N 1
ATOM 644 C CA . PHE A 1 86 ? -4.822 3.246 16.486 1.00 83.56 86 PHE A CA 1
ATOM 645 C C . PHE A 1 86 ? -6.231 3.153 15.894 1.00 83.56 86 PHE A C 1
ATOM 647 O O . PHE A 1 86 ? -7.193 3.373 16.620 1.00 83.56 86 PHE A O 1
ATOM 654 N N . TYR A 1 87 ? -6.379 2.791 14.618 1.00 84.75 87 TYR A N 1
ATOM 655 C CA . TYR A 1 87 ? -7.691 2.591 14.002 1.00 84.75 87 TYR A CA 1
ATOM 656 C C . TYR A 1 87 ? -8.458 1.457 14.686 1.00 84.75 87 TYR A C 1
ATOM 658 O O . TYR A 1 87 ? -9.615 1.637 15.054 1.00 84.75 87 TYR A O 1
ATOM 666 N N . LEU A 1 88 ? -7.799 0.321 14.940 1.00 88.06 88 LEU A N 1
ATOM 667 C CA . LEU A 1 88 ? -8.423 -0.793 15.661 1.00 88.06 88 LEU A CA 1
ATOM 668 C C . LEU A 1 88 ? -8.814 -0.401 17.091 1.00 88.06 88 LEU A C 1
ATOM 670 O O . LEU A 1 88 ? -9.924 -0.705 17.522 1.00 88.06 88 LEU A O 1
ATOM 674 N N . ALA A 1 89 ? -7.946 0.319 17.803 1.00 90.94 89 ALA A N 1
ATOM 675 C CA . ALA A 1 89 ? -8.245 0.822 19.139 1.00 90.94 89 ALA A CA 1
ATOM 676 C C . ALA A 1 89 ? -9.468 1.752 19.124 1.00 90.94 89 ALA A C 1
ATOM 678 O O . ALA A 1 89 ? -10.402 1.543 19.895 1.00 90.94 89 ALA A O 1
ATOM 679 N N . VAL A 1 90 ? -9.510 2.727 18.210 1.00 93.19 90 VAL A N 1
ATOM 680 C CA . VAL A 1 90 ? -10.642 3.657 18.059 1.00 93.19 90 VAL A CA 1
ATOM 681 C C . VAL A 1 90 ? -11.936 2.908 17.734 1.00 93.19 90 VAL A C 1
ATOM 683 O O . VAL A 1 90 ? -12.964 3.185 18.350 1.00 93.19 90 VAL A O 1
ATOM 686 N N . CYS A 1 91 ? -11.898 1.920 16.835 1.00 93.00 91 CYS A N 1
ATOM 687 C CA . 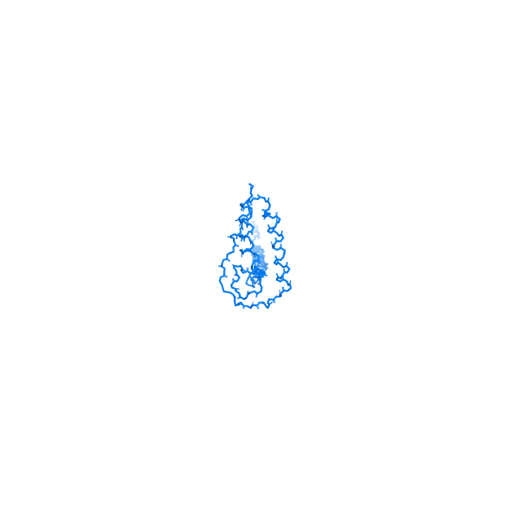CYS A 1 91 ? -13.059 1.082 16.536 1.00 93.00 91 CYS A CA 1
ATOM 688 C C . CYS A 1 91 ? -13.578 0.350 17.781 1.00 93.00 91 CYS A C 1
ATOM 690 O O . CYS A 1 91 ? -14.780 0.379 18.044 1.00 93.00 91 CYS A O 1
ATOM 692 N N . ILE A 1 92 ? -12.689 -0.262 18.570 1.00 95.81 92 ILE A N 1
ATOM 693 C CA . ILE A 1 92 ? -13.064 -0.954 19.812 1.00 95.81 92 ILE A CA 1
ATOM 694 C C . ILE A 1 92 ? -13.684 0.031 20.811 1.00 95.81 92 ILE A C 1
ATOM 696 O O . ILE A 1 92 ? -14.737 -0.257 21.377 1.00 95.81 92 ILE A O 1
ATOM 700 N N . PHE A 1 93 ? -13.086 1.213 20.988 1.00 96.56 93 PHE A N 1
ATOM 701 C CA . PHE A 1 93 ? -13.630 2.246 21.872 1.00 96.56 93 PHE A CA 1
ATOM 702 C C . PHE A 1 93 ? -15.045 2.665 21.467 1.00 96.56 93 PHE A C 1
ATOM 704 O O . PHE A 1 93 ? -15.928 2.715 22.319 1.00 96.56 93 PHE A O 1
ATOM 711 N N . ILE A 1 94 ? -15.291 2.916 20.180 1.00 96.19 94 ILE A N 1
ATOM 712 C CA . ILE A 1 94 ? -16.616 3.320 19.689 1.00 96.19 94 ILE A CA 1
ATOM 713 C C . ILE A 1 94 ? -17.651 2.216 19.937 1.00 96.19 94 ILE A C 1
ATOM 715 O O . ILE A 1 94 ? -18.735 2.499 20.452 1.00 96.19 94 ILE A O 1
ATOM 719 N N . VAL A 1 95 ? -17.312 0.959 19.628 1.00 96.06 95 VAL A N 1
ATOM 720 C CA . VAL A 1 95 ? -18.220 -0.184 19.824 1.00 96.06 95 VAL A CA 1
ATOM 721 C C . VAL A 1 95 ? -18.534 -0.420 21.304 1.00 96.06 95 VAL A C 1
ATOM 723 O O . VAL A 1 95 ? -19.634 -0.864 21.611 1.00 96.06 95 VAL A O 1
ATOM 726 N N . MET A 1 96 ? -17.627 -0.081 22.225 1.00 96.31 96 MET A N 1
ATOM 727 C CA . MET A 1 96 ? -17.872 -0.176 23.672 1.00 96.31 96 MET A CA 1
ATOM 728 C C . MET A 1 96 ? -18.643 1.029 24.233 1.00 96.31 96 MET A C 1
ATOM 730 O O . MET A 1 96 ? -19.501 0.863 25.099 1.00 96.31 96 MET A O 1
ATOM 734 N N . LEU A 1 97 ? -18.377 2.244 23.745 1.00 96.56 97 LEU A N 1
ATOM 735 C CA . LEU A 1 97 ? -19.029 3.467 24.230 1.00 96.56 97 LEU A CA 1
ATOM 736 C C . LEU A 1 97 ? -20.501 3.556 23.817 1.00 96.56 97 LEU A C 1
ATOM 738 O O . LEU A 1 97 ? -21.327 4.015 24.603 1.00 96.56 97 LEU A O 1
ATOM 742 N N . LEU A 1 98 ? -20.846 3.083 22.617 1.00 96.31 98 LEU A N 1
ATOM 743 C CA . LEU A 1 98 ? -22.223 3.047 22.116 1.00 96.31 98 LEU A CA 1
ATOM 744 C C . LEU A 1 98 ? -23.208 2.335 23.066 1.00 96.31 98 LEU A C 1
ATOM 746 O O . LEU A 1 98 ? -24.169 2.972 23.501 1.00 96.31 98 LEU A O 1
ATOM 750 N N . PRO A 1 99 ? -23.016 1.055 23.438 1.00 95.69 99 PRO A N 1
ATOM 751 C CA . PRO A 1 99 ? -23.938 0.356 24.327 1.00 95.69 99 PRO A CA 1
ATOM 752 C C . PRO A 1 99 ? -23.969 0.979 25.723 1.00 95.69 99 PRO A C 1
ATOM 754 O O . PRO A 1 99 ? -25.048 1.094 26.301 1.00 95.69 99 PRO A O 1
ATOM 757 N N . LEU A 1 100 ? -22.829 1.445 26.246 1.00 95.94 100 LEU A N 1
ATOM 758 C CA . LEU A 1 100 ? -22.782 2.149 27.530 1.00 95.94 100 LEU A CA 1
ATOM 759 C C . LEU A 1 100 ? -23.653 3.409 27.509 1.00 95.94 100 LEU A C 1
ATOM 761 O O . LEU A 1 100 ? -24.457 3.613 28.416 1.00 95.94 100 LEU A O 1
ATOM 765 N N . PHE A 1 101 ? -23.552 4.213 26.450 1.00 96.56 101 PHE A N 1
ATOM 766 C CA . PHE A 1 101 ? -24.386 5.396 26.267 1.00 96.56 101 PHE A CA 1
ATOM 767 C C . PHE A 1 101 ? -25.880 5.043 26.268 1.00 96.56 101 PHE A C 1
ATOM 769 O O . PHE A 1 101 ? -26.654 5.643 27.015 1.00 96.56 101 PHE A O 1
ATOM 776 N N . TYR A 1 102 ? -26.290 4.027 25.502 1.00 95.25 102 TYR A N 1
ATOM 777 C CA . TYR A 1 102 ? -27.691 3.594 25.471 1.00 95.25 102 TYR A CA 1
ATOM 778 C C . TYR A 1 102 ? -28.181 3.060 26.820 1.00 95.25 102 TYR A C 1
ATOM 780 O O . TYR A 1 102 ? -29.314 3.348 27.205 1.00 95.25 102 TYR A O 1
ATOM 788 N N . VAL A 1 103 ? -27.348 2.326 27.563 1.00 95.31 103 VAL A N 1
ATOM 789 C CA . VAL A 1 103 ? -27.694 1.841 28.908 1.00 95.31 103 VAL A CA 1
ATOM 790 C C . VAL A 1 103 ? -27.890 3.008 29.872 1.00 95.31 103 VAL A C 1
ATOM 792 O O . VAL A 1 103 ? -28.879 3.021 30.601 1.00 95.31 103 VAL A O 1
ATOM 795 N N . ILE A 1 104 ? -27.008 4.009 29.853 1.00 94.69 104 ILE A N 1
ATOM 796 C CA . ILE A 1 104 ? -27.136 5.204 30.700 1.00 94.69 104 ILE A CA 1
ATOM 797 C C . ILE A 1 104 ? -28.432 5.950 30.374 1.00 94.69 104 ILE A C 1
ATOM 799 O O . ILE A 1 104 ? -29.206 6.256 31.280 1.00 94.69 104 ILE A O 1
ATOM 803 N N . VAL A 1 105 ? -28.716 6.186 29.089 1.00 95.44 105 VAL A N 1
ATOM 804 C CA . VAL A 1 105 ? -29.964 6.838 28.658 1.00 95.44 105 VAL A CA 1
ATOM 805 C C . VAL A 1 105 ? -31.184 6.021 29.087 1.00 95.44 105 VAL A C 1
ATOM 807 O O . VAL A 1 105 ? -32.149 6.586 29.603 1.00 95.44 105 VAL A O 1
ATOM 810 N N . TYR A 1 106 ? -31.144 4.698 28.925 1.00 94.44 106 TYR A N 1
ATOM 811 C CA . TYR A 1 106 ? -32.227 3.808 29.333 1.00 94.44 106 TYR A CA 1
ATOM 812 C C . TYR A 1 106 ? -32.469 3.844 30.846 1.00 94.44 106 TYR A C 1
ATOM 814 O O . TYR A 1 106 ? -33.617 3.955 31.283 1.00 94.44 106 TYR A O 1
ATOM 822 N N . LEU A 1 107 ? -31.407 3.783 31.654 1.00 92.62 107 LEU A N 1
ATOM 823 C CA . LEU A 1 107 ? -31.498 3.873 33.111 1.00 92.62 107 LEU A CA 1
ATOM 824 C C . LEU A 1 107 ? -32.032 5.237 33.549 1.00 92.62 107 LEU A C 1
ATOM 826 O O . LEU A 1 107 ? -32.960 5.276 34.351 1.00 92.62 107 LEU A O 1
ATOM 830 N N . HIS A 1 108 ? -31.541 6.327 32.960 1.00 90.88 108 HIS A N 1
ATOM 831 C CA . HIS A 1 108 ? -32.014 7.680 33.249 1.00 90.88 108 HIS A CA 1
ATOM 832 C C . HIS A 1 108 ? -33.500 7.854 32.896 1.00 90.88 108 HIS A C 1
ATOM 834 O O . HIS A 1 108 ? -34.290 8.341 33.703 1.00 90.88 108 HIS A O 1
ATOM 840 N N . GLN A 1 109 ? -33.933 7.397 31.715 1.00 88.94 109 GLN A N 1
ATOM 841 C CA . GLN A 1 109 ? -35.351 7.427 31.336 1.00 88.94 109 GLN A CA 1
ATOM 842 C C . GLN A 1 109 ? -36.213 6.561 32.261 1.00 88.94 109 GLN A C 1
ATOM 844 O O . GLN A 1 109 ? -37.322 6.954 32.632 1.00 88.94 109 GLN A O 1
ATOM 849 N N . ARG A 1 110 ? -35.719 5.379 32.647 1.00 87.31 110 ARG A N 1
ATOM 850 C CA . ARG A 1 110 ? -36.411 4.486 33.580 1.00 87.31 110 ARG A CA 1
ATOM 851 C C . ARG A 1 110 ? -36.547 5.118 34.960 1.00 87.31 110 ARG A C 1
ATOM 853 O O . ARG A 1 110 ? -37.622 5.027 35.545 1.00 87.31 110 ARG A O 1
ATOM 860 N N . GLU A 1 111 ? -35.493 5.743 35.468 1.00 87.19 111 GLU A N 1
ATOM 861 C CA . GLU A 1 111 ? -35.488 6.431 36.755 1.00 87.19 111 GLU A CA 1
ATOM 862 C C . GLU A 1 111 ? -36.461 7.609 36.752 1.00 87.19 111 GLU A C 1
ATOM 864 O O . GLU A 1 111 ? -37.331 7.666 37.617 1.00 87.19 111 GLU A O 1
ATOM 869 N N . MET A 1 112 ? -36.430 8.455 35.719 1.00 80.94 112 MET A N 1
ATOM 870 C CA . MET A 1 112 ? -37.401 9.540 35.546 1.00 80.94 112 MET A CA 1
ATOM 871 C C . MET A 1 112 ? -38.843 9.017 35.504 1.00 80.94 112 MET A C 1
ATOM 873 O O . MET A 1 112 ? -39.731 9.549 36.172 1.00 80.94 112 MET A O 1
ATOM 877 N N . ARG A 1 113 ? -39.096 7.920 34.778 1.00 77.56 113 ARG A N 1
ATOM 878 C CA . ARG A 1 113 ? -40.428 7.299 34.702 1.00 77.56 113 ARG A CA 1
ATOM 879 C C . ARG A 1 113 ? -40.871 6.701 36.041 1.00 77.56 113 ARG A C 1
ATOM 881 O O . ARG A 1 113 ? -42.039 6.830 36.406 1.00 77.56 113 ARG A O 1
ATOM 888 N N . ASN A 1 114 ? -39.962 6.065 36.775 1.00 73.94 114 ASN A N 1
ATOM 889 C CA . ASN A 1 114 ? -40.234 5.518 38.102 1.00 73.94 114 ASN A CA 1
ATOM 890 C C . ASN A 1 114 ? -40.473 6.635 39.129 1.00 73.94 114 ASN A C 1
ATOM 892 O O . ASN A 1 114 ? -41.422 6.541 39.903 1.00 73.94 114 ASN A O 1
ATOM 896 N N . GLY A 1 115 ? -39.683 7.710 39.099 1.00 71.88 115 GLY A N 1
ATOM 897 C CA . GLY A 1 115 ? -39.846 8.883 39.958 1.00 71.88 115 GLY A CA 1
ATOM 898 C C . GLY A 1 115 ? -41.203 9.557 39.758 1.00 71.88 115 GLY A C 1
ATOM 899 O O . GLY A 1 115 ? -41.919 9.805 40.726 1.00 71.88 115 GLY A O 1
ATOM 900 N N . VAL A 1 116 ? -41.632 9.738 38.503 1.00 70.69 116 VAL A N 1
ATOM 901 C CA . VAL A 1 116 ? -42.975 10.251 38.180 1.00 70.69 116 VAL A CA 1
ATOM 902 C C . VAL A 1 116 ? -44.080 9.324 38.704 1.00 70.69 116 VAL A C 1
ATOM 904 O O . VAL A 1 116 ? -45.077 9.802 39.245 1.00 70.69 116 VAL A O 1
ATOM 907 N N . GLN A 1 117 ? -43.924 7.999 38.598 1.00 65.38 117 GLN A N 1
ATOM 908 C CA . GLN A 1 117 ? -44.901 7.049 39.147 1.00 65.38 117 GLN A CA 1
ATOM 909 C C . GLN A 1 117 ? -44.948 7.058 40.683 1.00 65.38 117 GLN A C 1
ATOM 911 O O . GLN A 1 117 ? -46.036 6.957 41.254 1.00 65.38 117 GLN A O 1
ATOM 916 N N . VAL A 1 118 ? -43.803 7.208 41.354 1.00 67.88 118 VAL A N 1
ATOM 917 C CA . VAL A 1 118 ? -43.711 7.322 42.818 1.00 67.88 118 VAL A CA 1
ATOM 918 C C . VAL A 1 118 ? -44.372 8.615 43.300 1.00 67.88 118 VAL A C 1
ATOM 920 O O . VAL A 1 118 ? -45.238 8.553 44.171 1.00 67.88 118 VAL A O 1
ATOM 923 N N . LEU A 1 119 ? -44.082 9.761 42.673 1.00 68.56 119 LEU A N 1
ATOM 924 C CA . LEU A 1 119 ? -44.752 11.037 42.965 1.00 68.56 119 LEU A CA 1
ATOM 925 C C . LEU A 1 119 ? -46.270 10.950 42.736 1.00 68.56 119 LEU A C 1
ATOM 927 O O . LEU A 1 119 ? -47.055 11.382 43.579 1.00 68.56 119 LEU A O 1
ATOM 931 N N . LYS A 1 120 ? -46.707 10.306 41.644 1.00 62.75 120 LYS A N 1
ATOM 932 C CA . LYS A 1 120 ? -48.133 10.077 41.347 1.00 62.75 120 LYS A CA 1
ATOM 933 C C . LYS A 1 120 ? -48.819 9.170 42.377 1.00 62.75 120 LYS A C 1
ATOM 935 O O . LYS A 1 120 ? -50.010 9.343 42.633 1.00 62.75 120 LYS A O 1
ATOM 940 N N . ARG A 1 121 ? -48.095 8.213 42.971 1.00 60.06 121 ARG A N 1
ATOM 941 C CA . ARG A 1 121 ? -48.60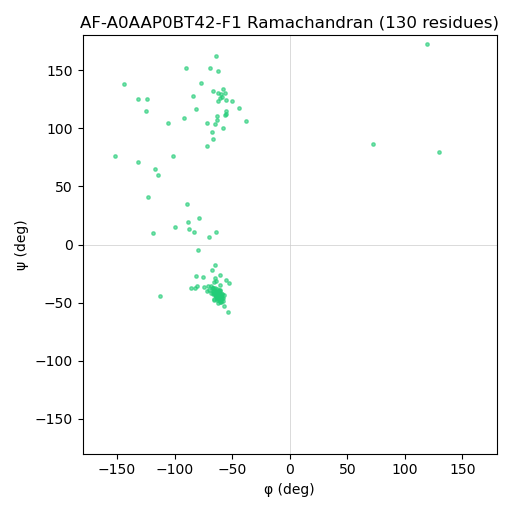1 7.355 44.057 1.00 60.06 121 ARG A CA 1
ATOM 942 C C . ARG A 1 121 ? -48.693 8.120 45.385 1.00 60.06 121 ARG A C 1
ATOM 944 O O . ARG A 1 121 ? -49.653 7.913 46.118 1.00 60.06 121 ARG A O 1
ATOM 951 N N . ILE A 1 122 ? -47.751 9.023 45.662 1.00 63.00 122 ILE A N 1
ATOM 952 C CA . ILE A 1 122 ? -47.719 9.850 46.883 1.00 63.00 122 ILE A CA 1
ATOM 953 C C . ILE A 1 122 ? -48.750 10.993 46.831 1.00 63.00 122 ILE A C 1
ATOM 955 O O . ILE A 1 122 ? -49.291 11.366 47.862 1.00 63.00 122 ILE A O 1
ATOM 959 N N . SER A 1 123 ? -49.113 11.496 45.647 1.00 59.19 123 SER A N 1
ATOM 960 C CA . SER A 1 123 ? -50.111 12.568 45.460 1.00 59.19 123 SER A CA 1
ATOM 961 C C . SER A 1 123 ? -51.576 12.164 45.748 1.00 59.19 123 SER A C 1
ATOM 963 O O . SER A 1 123 ? -52.484 12.951 45.477 1.00 59.19 123 SER A O 1
ATOM 965 N N . LYS A 1 124 ? -51.852 10.955 46.263 1.00 58.78 124 LYS A N 1
ATOM 966 C CA . LYS A 1 124 ? -53.214 10.485 46.595 1.00 58.78 124 LYS A CA 1
ATOM 967 C C . LYS A 1 124 ? -53.459 10.245 48.098 1.00 58.78 124 LYS A C 1
ATOM 969 O O . LYS A 1 124 ? -53.871 9.148 48.476 1.00 58.78 124 LYS A O 1
ATOM 974 N N . PRO A 1 125 ? -53.320 11.266 48.956 1.00 56.75 125 PRO A N 1
ATOM 975 C CA . PRO A 1 125 ? -54.203 11.347 50.114 1.00 56.75 125 PRO A CA 1
ATOM 976 C C . PRO A 1 125 ? -54.923 12.699 50.154 1.00 56.75 125 PRO A C 1
ATOM 978 O O . PRO A 1 125 ? -54.307 13.735 50.371 1.00 56.75 125 PRO A O 1
ATOM 981 N N . GLY A 1 126 ? -56.251 12.672 49.997 1.00 59.66 126 GLY A N 1
ATOM 982 C CA . GLY A 1 126 ? -57.106 13.764 50.468 1.00 59.66 126 GLY A CA 1
ATOM 983 C C . GLY A 1 126 ? -58.104 14.318 49.460 1.00 59.66 126 GLY A C 1
ATOM 984 O O . GLY A 1 126 ? -57.918 15.415 48.955 1.00 59.66 126 GLY A O 1
ATOM 985 N N . LEU A 1 127 ? -59.228 13.621 49.273 1.00 61.38 127 LEU A N 1
ATOM 986 C CA . LEU A 1 127 ? -60.520 14.312 49.224 1.00 61.38 127 LEU A CA 1
ATOM 987 C C . LEU A 1 127 ? -61.631 13.368 49.711 1.00 61.38 127 LEU A C 1
ATOM 989 O O . LEU A 1 127 ? -62.370 12.781 48.927 1.00 61.38 127 LEU A O 1
ATOM 993 N N . LYS A 1 128 ? -61.718 13.173 51.034 1.00 53.12 128 LYS A N 1
ATOM 994 C CA . LYS A 1 128 ? -62.967 12.716 51.659 1.00 53.12 128 LYS A CA 1
ATOM 995 C C . LYS A 1 128 ? -63.858 13.945 51.837 1.00 53.12 128 LYS A C 1
ATOM 997 O O . LYS A 1 128 ? -63.491 14.874 52.551 1.00 53.12 128 LYS A O 1
ATOM 1002 N N . SER A 1 129 ? -64.999 13.932 51.158 1.00 56.38 129 SER A N 1
ATOM 1003 C CA . SER A 1 129 ? -66.105 14.880 51.294 1.00 56.38 129 SER A CA 1
ATOM 1004 C C . SER A 1 129 ? -66.639 14.919 52.730 1.00 56.38 129 SER A C 1
ATOM 1006 O O . SER A 1 129 ? -66.901 13.869 53.319 1.00 56.38 129 SER A O 1
ATOM 1008 N N . LYS A 1 130 ? -66.843 16.123 53.277 1.00 44.12 130 LYS A N 1
ATOM 1009 C CA . LYS A 1 130 ? -67.666 16.346 54.476 1.00 44.12 130 LYS A CA 1
ATOM 1010 C C . LYS A 1 130 ? -69.135 16.458 54.038 1.00 44.12 130 LYS A C 1
ATOM 1012 O O . LYS A 1 130 ? -69.388 17.248 53.130 1.00 44.12 130 LYS A O 1
ATOM 1017 N N . PRO A 1 131 ? -70.078 15.698 54.622 1.00 62.34 131 PRO A N 1
ATOM 1018 C CA . PRO A 1 131 ? -71.495 15.914 54.368 1.00 62.34 131 PRO A CA 1
ATOM 1019 C C . PRO A 1 131 ? -71.983 17.133 55.168 1.00 62.34 131 PRO A C 1
ATOM 1021 O O . PRO A 1 131 ? -71.556 17.330 56.309 1.00 62.34 131 PRO A O 1
ATOM 1024 N N . SER A 1 132 ? -72.820 17.952 54.525 1.00 52.22 132 SER A N 1
ATOM 1025 C CA . SER A 1 132 ? -73.638 19.002 55.149 1.00 52.22 132 SER A CA 1
ATOM 1026 C C . SER A 1 132 ? -74.929 18.422 55.701 1.00 52.22 132 SER A C 1
ATOM 1028 O O . SER A 1 132 ? -75.408 17.424 55.117 1.00 52.22 132 SER A O 1
#

Mean predicted aligned error: 18.52 Å